Protein AF-A0A066YQE4-F1 (afdb_monomer_lite)

Sequence (78 aa):
MHRQWDTRTHLLASIVDAVQANTWTAIQLAARRAVPLPDPLPRPGDRPAAAPSRRTLDLSRHPDARPLPAKYRTAPDN

Organism: NCBI:txid1348663

Radius of gyration: 20.53 Å; chains: 1; bounding box: 45×24×56 Å

Foldseek 3Di:
DQDADDPVRVVVQVVVLVVQQVVLVVVCVVDPDDDDRDDGDDHPPPPPDDDPPPPPPPCVPPPPDDPDPPVPPDDPDD

Secondary structure (DSSP, 8-state):
---PPPHHHHHHHHHHHHHHHHHHHHHHHH-SSPPPPPPPP--TT--------------TT-TT-PPPPGGGT-PPP-

Structure (mmCIF, N/CA/C/O backbone):
data_AF-A0A066YQE4-F1
#
_entry.id   AF-A0A066YQE4-F1
#
loop_
_atom_site.group_PDB
_atom_site.id
_atom_site.type_symbol
_atom_site.label_atom_id
_atom_site.label_alt_id
_atom_site.label_comp_id
_atom_site.label_asym_id
_atom_site.label_entity_id
_atom_site.label_seq_id
_atom_site.pdbx_PDB_ins_code
_atom_site.Cartn_x
_atom_site.Cartn_y
_atom_site.Cartn_z
_atom_site.occupancy
_atom_site.B_iso_or_equiv
_atom_site.auth_seq_id
_atom_site.auth_comp_id
_atom_site.auth_asym_id
_atom_site.auth_atom_id
_atom_site.pdbx_PDB_model_num
ATOM 1 N N . MET A 1 1 ? 7.379 -16.969 -23.612 1.00 42.06 1 MET A N 1
ATOM 2 C CA . MET A 1 1 ? 7.836 -15.580 -23.379 1.00 42.06 1 MET A CA 1
ATOM 3 C C . MET A 1 1 ? 6.979 -14.980 -22.274 1.00 42.06 1 MET A C 1
ATOM 5 O O . MET A 1 1 ? 5.805 -14.720 -22.505 1.00 42.06 1 MET A O 1
ATOM 9 N N . HIS A 1 2 ? 7.501 -14.873 -21.050 1.00 47.25 2 HIS A N 1
ATOM 10 C CA . HIS A 1 2 ? 6.731 -14.338 -19.923 1.00 47.25 2 HIS A CA 1
ATOM 11 C C . HIS A 1 2 ? 6.661 -12.811 -20.038 1.00 47.25 2 HIS A C 1
ATOM 13 O O . HIS A 1 2 ? 7.680 -12.130 -19.975 1.00 47.25 2 HIS A O 1
ATOM 19 N N . ARG A 1 3 ? 5.440 -12.324 -20.296 1.00 59.47 3 ARG A N 1
ATOM 20 C CA . ARG A 1 3 ? 5.030 -10.922 -20.449 1.00 59.47 3 ARG A CA 1
ATOM 21 C C . ARG A 1 3 ? 5.498 -10.085 -19.256 1.00 59.47 3 ARG A C 1
ATOM 23 O O . ARG A 1 3 ? 4.895 -10.153 -18.188 1.00 59.47 3 ARG A O 1
ATOM 30 N N . GLN A 1 4 ? 6.553 -9.302 -19.446 1.00 73.12 4 GLN A N 1
ATOM 31 C CA . GLN A 1 4 ? 6.896 -8.226 -18.520 1.00 73.12 4 GLN A CA 1
ATOM 32 C C . GLN A 1 4 ? 5.823 -7.134 -18.610 1.00 73.12 4 GLN A C 1
ATOM 34 O O . GLN A 1 4 ? 5.234 -6.923 -19.673 1.00 73.12 4 GLN A O 1
ATOM 39 N N . TRP A 1 5 ? 5.518 -6.487 -17.486 1.00 84.38 5 TRP A N 1
ATOM 40 C CA . TRP A 1 5 ? 4.623 -5.335 -17.479 1.00 84.38 5 TRP A CA 1
ATOM 41 C C . TRP A 1 5 ? 5.330 -4.139 -18.102 1.00 84.38 5 TRP A C 1
ATOM 43 O O . TRP A 1 5 ? 6.505 -3.890 -17.849 1.00 84.38 5 TRP A O 1
ATOM 53 N N . ASP A 1 6 ? 4.584 -3.378 -18.891 1.00 85.56 6 ASP A N 1
ATOM 54 C CA . ASP A 1 6 ? 5.035 -2.070 -19.346 1.00 85.56 6 ASP A CA 1
ATOM 55 C C . ASP A 1 6 ? 5.066 -1.070 -18.170 1.00 85.56 6 ASP A C 1
ATOM 57 O O . ASP A 1 6 ? 4.308 -1.205 -17.201 1.00 85.56 6 ASP A O 1
ATOM 61 N N . THR A 1 7 ? 5.903 -0.034 -18.257 1.00 88.12 7 THR A N 1
ATOM 62 C CA . THR A 1 7 ? 6.117 0.982 -17.209 1.00 88.12 7 THR A CA 1
ATOM 63 C C . THR A 1 7 ? 4.807 1.614 -16.749 1.00 88.12 7 THR A C 1
ATOM 65 O O . THR A 1 7 ? 4.559 1.767 -15.551 1.00 88.12 7 THR A O 1
ATOM 68 N N . ARG A 1 8 ? 3.914 1.933 -17.693 1.00 90.50 8 ARG A N 1
ATOM 69 C CA . ARG A 1 8 ? 2.592 2.491 -17.382 1.00 90.50 8 ARG A CA 1
ATOM 70 C C . ARG A 1 8 ? 1.756 1.544 -16.520 1.00 90.50 8 ARG A C 1
ATOM 72 O O . ARG A 1 8 ? 1.044 1.995 -15.627 1.00 90.50 8 ARG A O 1
ATOM 79 N N . THR A 1 9 ? 1.858 0.244 -16.775 1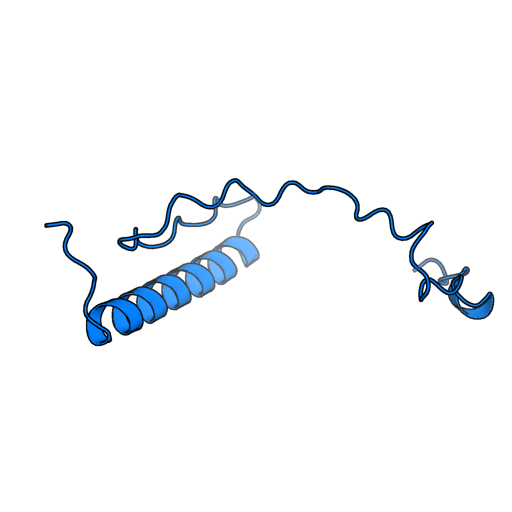.00 89.62 9 THR A N 1
ATOM 80 C CA . THR A 1 9 ? 1.129 -0.791 -16.030 1.00 89.62 9 THR A CA 1
ATOM 81 C C . THR A 1 9 ? 1.666 -0.899 -14.605 1.00 89.62 9 THR A C 1
ATOM 83 O O . THR A 1 9 ? 0.882 -0.947 -13.661 1.00 89.62 9 THR A O 1
ATOM 86 N N . HIS A 1 10 ? 2.990 -0.830 -14.430 1.00 88.38 10 HIS A N 1
ATOM 87 C CA . HIS A 1 10 ? 3.618 -0.772 -13.106 1.00 88.38 10 HIS A CA 1
ATOM 88 C C . HIS A 1 10 ? 3.188 0.450 -12.288 1.00 88.38 10 HIS A C 1
ATOM 90 O O . HIS A 1 10 ? 2.898 0.323 -11.095 1.00 88.38 10 HIS A O 1
ATOM 96 N N . LEU A 1 11 ? 3.128 1.626 -12.917 1.00 91.88 11 LEU A N 1
ATOM 97 C CA . LEU A 1 11 ? 2.678 2.849 -12.252 1.00 91.88 11 LEU A CA 1
ATOM 98 C C . LEU A 1 11 ? 1.210 2.752 -11.843 1.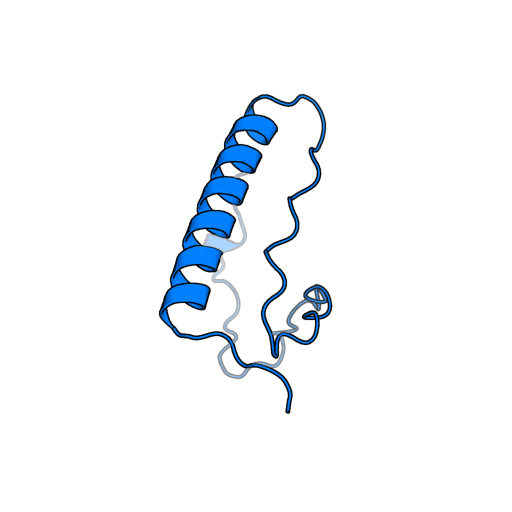00 91.88 11 LEU A C 1
ATOM 100 O O . LEU A 1 11 ? 0.875 3.051 -10.699 1.00 91.88 11 LEU A O 1
ATOM 104 N N . LEU A 1 12 ? 0.347 2.283 -12.748 1.00 93.31 12 LEU A N 1
ATOM 105 C CA . LEU A 1 12 ? -1.070 2.113 -12.450 1.00 93.31 12 LEU A CA 1
ATOM 106 C C . LEU A 1 12 ? -1.282 1.136 -11.290 1.00 93.31 12 LEU A C 1
ATOM 108 O O . LEU A 1 12 ? -2.010 1.458 -10.355 1.00 93.31 12 LEU A O 1
ATOM 112 N N . ALA A 1 13 ? -0.611 -0.016 -11.318 1.00 90.81 13 ALA A N 1
ATOM 113 C CA . ALA A 1 13 ? -0.687 -0.985 -10.232 1.00 90.81 13 ALA A CA 1
ATOM 114 C C . ALA A 1 13 ? -0.231 -0.381 -8.898 1.00 90.81 13 ALA A C 1
ATOM 116 O O . ALA A 1 13 ? -0.903 -0.551 -7.890 1.00 90.81 13 ALA A O 1
ATOM 117 N N . SER A 1 14 ? 0.846 0.412 -8.905 1.00 90.88 14 SER A N 1
ATOM 118 C CA . SER A 1 14 ? 1.346 1.071 -7.692 1.00 90.88 14 SER A CA 1
ATOM 119 C C . SER A 1 14 ? 0.357 2.093 -7.121 1.00 90.88 14 SER A C 1
ATOM 121 O O . SER A 1 14 ? 0.226 2.204 -5.905 1.00 90.88 14 SER A O 1
ATOM 123 N N . ILE A 1 15 ? -0.365 2.822 -7.978 1.00 95.25 15 ILE A N 1
ATOM 124 C CA . ILE A 1 15 ? -1.427 3.740 -7.541 1.00 95.25 15 ILE A CA 1
ATOM 125 C C . ILE A 1 15 ? -2.579 2.954 -6.909 1.00 95.25 15 ILE A C 1
ATOM 127 O O . ILE A 1 15 ? -3.078 3.341 -5.854 1.00 95.25 15 ILE A O 1
ATOM 131 N N . VAL A 1 16 ? -2.989 1.843 -7.528 1.00 93.81 16 VAL A N 1
ATOM 132 C CA . VAL A 1 16 ? -4.055 0.986 -6.993 1.00 93.81 16 VAL A CA 1
ATOM 133 C C . VAL A 1 16 ? -3.659 0.402 -5.635 1.00 93.81 16 VAL A C 1
ATOM 135 O O . VAL A 1 16 ? -4.442 0.511 -4.692 1.00 93.81 16 VAL A O 1
ATOM 138 N N . ASP A 1 17 ? -2.440 -0.131 -5.507 1.00 92.31 17 ASP A N 1
ATOM 139 C CA . ASP A 1 17 ? -1.907 -0.659 -4.245 1.00 92.31 17 ASP A CA 1
ATOM 140 C C . ASP A 1 17 ? -1.924 0.424 -3.143 1.00 92.31 17 ASP A C 1
ATOM 142 O O . ASP A 1 17 ? -2.351 0.174 -2.014 1.00 92.31 17 ASP A O 1
ATOM 146 N N . ALA A 1 18 ? -1.532 1.662 -3.472 1.00 91.44 18 ALA A N 1
ATOM 147 C CA . ALA A 1 18 ? -1.525 2.780 -2.526 1.00 91.44 18 ALA A CA 1
ATOM 148 C C . ALA A 1 18 ? -2.936 3.181 -2.060 1.00 91.44 18 ALA A C 1
ATOM 150 O O . ALA A 1 18 ? -3.151 3.444 -0.875 1.00 91.44 18 ALA A O 1
ATOM 151 N N . VAL A 1 19 ? -3.912 3.206 -2.973 1.00 95.94 19 VAL A N 1
ATOM 152 C CA . VAL A 1 19 ? -5.314 3.483 -2.623 1.00 95.94 19 VAL A CA 1
ATOM 153 C C . VAL A 1 19 ? -5.852 2.398 -1.691 1.00 95.94 19 VAL A C 1
ATOM 155 O O . VAL A 1 19 ? -6.434 2.727 -0.659 1.00 95.94 19 VAL A O 1
ATOM 158 N N . GLN A 1 20 ? -5.605 1.122 -1.999 1.00 93.25 20 GLN A N 1
ATOM 159 C CA . GLN A 1 20 ? -6.037 0.008 -1.151 1.00 93.25 20 GLN A CA 1
ATOM 160 C C . GLN A 1 20 ? -5.419 0.076 0.251 1.00 93.25 20 GLN A C 1
ATOM 162 O O . GLN A 1 20 ? -6.136 -0.092 1.238 1.00 93.25 20 GLN A O 1
ATOM 167 N N . ALA A 1 21 ? -4.122 0.383 0.358 1.00 92.12 21 ALA A N 1
ATOM 168 C CA . ALA A 1 21 ? -3.441 0.538 1.643 1.00 92.12 21 ALA A CA 1
ATOM 169 C C . ALA A 1 21 ? -4.023 1.692 2.479 1.00 92.12 21 ALA A C 1
ATOM 171 O O . ALA A 1 21 ? -4.252 1.540 3.683 1.00 92.12 21 ALA A O 1
ATOM 172 N N . ASN A 1 22 ? -4.330 2.829 1.846 1.00 94.75 22 ASN A N 1
ATOM 173 C CA . ASN A 1 22 ? -4.968 3.962 2.519 1.00 94.75 22 ASN A CA 1
ATOM 174 C C . ASN A 1 22 ? -6.379 3.615 3.003 1.00 94.75 22 ASN A C 1
ATOM 176 O O . ASN A 1 22 ? -6.734 3.913 4.145 1.00 94.75 22 ASN A O 1
ATOM 180 N N . THR A 1 23 ? -7.177 2.948 2.166 1.00 93.62 23 THR A N 1
ATOM 181 C CA . THR A 1 23 ? -8.520 2.496 2.542 1.00 93.62 23 THR A CA 1
ATOM 182 C C . THR A 1 23 ? -8.467 1.501 3.695 1.00 93.62 23 THR A C 1
ATOM 184 O O . THR A 1 23 ? -9.197 1.667 4.671 1.00 93.62 23 THR A O 1
ATOM 187 N N . TRP A 1 24 ? -7.574 0.509 3.632 1.00 95.25 24 TRP A N 1
ATOM 188 C CA . TRP A 1 24 ? -7.368 -0.429 4.732 1.00 95.25 24 TRP A CA 1
ATOM 189 C C . TRP A 1 24 ? -6.987 0.297 6.024 1.00 95.25 24 TRP A C 1
ATOM 191 O O . TRP A 1 24 ? -7.573 0.016 7.065 1.00 95.25 24 TRP A O 1
ATOM 201 N N . THR A 1 25 ? -6.084 1.278 5.958 1.00 94.31 25 THR A N 1
ATOM 202 C CA . THR A 1 25 ? -5.665 2.064 7.129 1.00 94.31 25 THR A CA 1
ATOM 203 C C . THR A 1 25 ? -6.852 2.799 7.756 1.00 94.31 25 THR A C 1
ATOM 205 O O . THR A 1 25 ? -7.054 2.726 8.967 1.00 94.31 25 THR A O 1
ATOM 208 N N . ALA A 1 26 ? -7.686 3.451 6.941 1.00 95.81 26 ALA A N 1
ATOM 209 C CA . ALA A 1 26 ? -8.884 4.136 7.421 1.00 95.81 26 ALA A CA 1
ATOM 210 C C . ALA A 1 26 ? -9.884 3.167 8.079 1.00 95.81 26 ALA A C 1
ATOM 212 O O . ALA A 1 26 ? -10.412 3.454 9.155 1.00 95.81 26 ALA A O 1
ATOM 213 N N . ILE A 1 27 ? -10.110 1.998 7.471 1.00 94.44 27 ILE A N 1
ATOM 214 C CA . ILE A 1 27 ? -10.993 0.964 8.025 1.00 94.44 27 ILE A CA 1
ATOM 215 C C . ILE A 1 27 ? -10.415 0.410 9.332 1.00 94.44 27 ILE A C 1
ATOM 217 O O . ILE A 1 27 ? -11.146 0.261 10.308 1.00 94.44 27 ILE A O 1
ATOM 221 N N . GLN A 1 28 ? -9.111 0.132 9.381 1.00 93.69 28 GLN A N 1
ATOM 222 C CA . GLN A 1 28 ? -8.451 -0.429 10.555 1.00 93.69 28 GLN A CA 1
ATOM 223 C C . GLN A 1 28 ? -8.509 0.525 11.753 1.00 93.69 28 GLN A C 1
ATOM 225 O O . GLN A 1 28 ? -8.696 0.055 12.874 1.00 93.69 28 GLN A O 1
ATOM 230 N N . LEU A 1 29 ? -8.411 1.840 11.526 1.00 94.62 29 LEU A N 1
ATOM 231 C CA . LEU A 1 29 ? -8.576 2.857 12.572 1.00 94.62 29 LEU A CA 1
ATOM 232 C C . LEU A 1 29 ? -9.991 2.863 13.171 1.00 94.6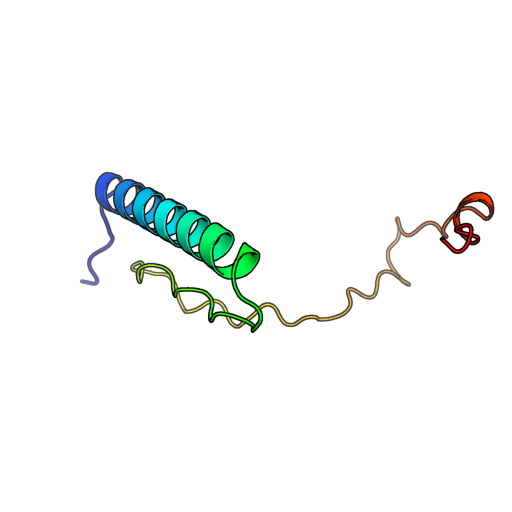2 29 LEU A C 1
ATOM 234 O O . LEU A 1 29 ? -10.152 3.105 14.364 1.00 94.62 29 LEU A O 1
ATOM 238 N N . ALA A 1 30 ? -11.015 2.586 12.361 1.00 94.31 30 ALA A N 1
ATOM 239 C CA . ALA A 1 30 ? -12.403 2.518 12.817 1.00 94.31 30 ALA A CA 1
ATOM 240 C C . ALA A 1 30 ? -12.789 1.138 13.389 1.00 94.31 30 ALA A C 1
ATOM 242 O O . ALA A 1 30 ? -13.792 1.004 14.097 1.00 94.31 30 ALA A O 1
ATOM 243 N N . ALA A 1 31 ? -12.021 0.094 13.076 1.00 89.31 31 ALA A N 1
ATOM 244 C CA . ALA A 1 31 ? -12.343 -1.275 13.440 1.00 89.31 31 ALA A CA 1
ATOM 245 C C . ALA A 1 31 ? -11.920 -1.609 14.878 1.00 89.31 31 ALA A C 1
ATOM 247 O O . ALA A 1 31 ? -10.793 -1.381 15.303 1.00 89.31 31 ALA A O 1
ATOM 248 N N . ARG A 1 32 ? -12.817 -2.269 15.621 1.00 90.44 32 ARG A N 1
ATOM 249 C CA . ARG A 1 32 ? -12.528 -2.822 16.962 1.00 90.44 32 ARG A CA 1
ATOM 250 C C . ARG A 1 32 ? -11.748 -4.142 16.929 1.00 90.44 32 ARG A C 1
ATOM 252 O O . ARG A 1 32 ? -11.428 -4.697 17.976 1.00 90.44 32 ARG A O 1
ATOM 259 N N . ARG A 1 33 ? -11.521 -4.695 15.738 1.00 90.19 33 ARG A N 1
ATOM 260 C CA . ARG A 1 33 ? -10.794 -5.947 15.501 1.00 90.19 33 ARG A CA 1
ATOM 261 C C . ARG A 1 33 ? -9.801 -5.740 14.365 1.00 90.19 33 ARG A C 1
ATOM 263 O O . ARG A 1 33 ? -9.985 -4.851 13.535 1.00 90.19 33 ARG A O 1
ATOM 270 N N . ALA A 1 34 ? -8.758 -6.565 14.340 1.00 89.75 34 ALA A N 1
ATOM 271 C CA . ALA A 1 34 ? -7.784 -6.553 13.259 1.00 89.75 34 ALA A CA 1
ATOM 272 C C . ALA A 1 34 ? -8.468 -6.901 11.928 1.00 89.75 34 ALA A C 1
ATOM 274 O O . ALA A 1 34 ? -9.187 -7.898 11.831 1.00 89.75 34 ALA A O 1
ATOM 275 N N . VAL A 1 35 ? -8.247 -6.056 10.929 1.00 91.00 35 VAL A N 1
ATOM 276 C CA . VAL A 1 35 ? -8.733 -6.204 9.560 1.00 91.00 35 VAL A CA 1
ATOM 277 C C . VAL A 1 35 ? -7.568 -6.736 8.729 1.00 91.00 35 VAL A C 1
ATOM 279 O O . VAL A 1 35 ? -6.467 -6.188 8.819 1.00 91.00 35 VAL A O 1
ATOM 282 N N . PRO A 1 36 ? -7.761 -7.796 7.929 1.00 90.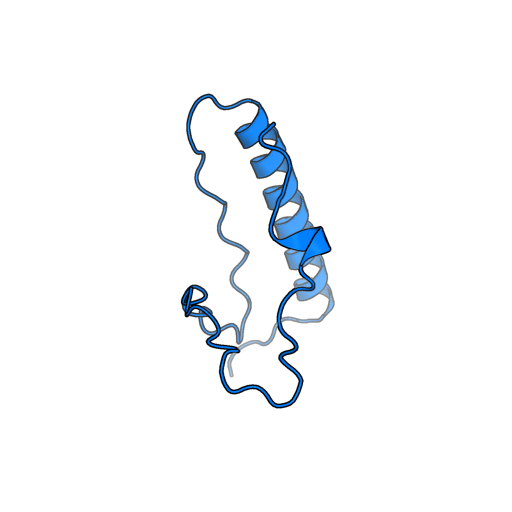19 36 PRO A N 1
ATOM 283 C CA . PRO A 1 36 ? -6.687 -8.340 7.108 1.00 90.19 36 PRO A CA 1
ATOM 284 C C . PRO A 1 36 ? -6.179 -7.289 6.114 1.00 90.19 36 PRO A C 1
ATOM 286 O O . PRO A 1 36 ? -6.972 -6.559 5.518 1.00 90.19 36 PRO A O 1
ATOM 289 N N . LEU A 1 37 ? -4.855 -7.207 5.966 1.00 88.00 37 LEU A N 1
ATOM 290 C CA . LEU A 1 37 ? -4.209 -6.331 4.991 1.00 88.00 37 LEU A CA 1
ATOM 291 C C . LEU A 1 37 ? -4.517 -6.845 3.573 1.00 88.00 37 LEU A C 1
ATOM 293 O O . LEU A 1 37 ? -4.417 -8.055 3.359 1.00 88.00 37 LEU A O 1
ATOM 297 N N . PRO A 1 38 ? -4.899 -5.976 2.620 1.00 86.88 38 PRO A N 1
ATOM 298 C CA . PRO A 1 38 ? -5.117 -6.397 1.244 1.00 86.88 38 PRO A CA 1
ATOM 299 C C . PRO A 1 38 ? -3.799 -6.831 0.595 1.00 86.88 38 PRO A C 1
ATOM 301 O O . PRO A 1 38 ? -2.756 -6.205 0.801 1.00 86.88 38 PRO A O 1
ATOM 304 N N . ASP A 1 39 ? -3.867 -7.891 -0.208 1.00 86.69 39 ASP A N 1
ATOM 305 C CA . ASP A 1 39 ? -2.736 -8.339 -1.012 1.00 86.69 39 ASP A CA 1
ATOM 306 C C . ASP A 1 39 ? -2.505 -7.375 -2.188 1.00 86.69 39 ASP A C 1
ATOM 308 O O . ASP A 1 39 ? -3.467 -6.978 -2.855 1.00 86.69 39 ASP A O 1
ATOM 312 N N . PRO A 1 40 ? -1.245 -7.007 -2.478 1.00 84.88 40 PRO A N 1
ATOM 313 C CA . PRO A 1 40 ? -0.927 -6.151 -3.611 1.00 84.88 40 PRO A CA 1
ATOM 314 C C . PRO A 1 40 ? -1.184 -6.867 -4.941 1.00 84.88 40 PRO A C 1
ATOM 316 O O . PRO A 1 40 ? -1.190 -8.100 -5.029 1.00 84.88 40 PRO A O 1
ATOM 319 N N . LEU A 1 41 ? -1.339 -6.086 -6.010 1.00 84.56 41 LEU A N 1
ATOM 320 C CA . LEU A 1 41 ? -1.526 -6.640 -7.347 1.00 84.56 41 LEU A CA 1
ATOM 321 C C . LEU A 1 41 ? -0.321 -7.505 -7.769 1.00 84.56 41 LEU A C 1
ATOM 323 O O . LEU A 1 41 ? 0.826 -7.068 -7.640 1.00 84.56 41 LEU A O 1
ATOM 327 N N . PRO A 1 42 ? -0.550 -8.710 -8.331 1.00 80.50 42 PRO A N 1
ATOM 328 C CA . PRO A 1 42 ? 0.528 -9.622 -8.694 1.00 80.50 42 PRO A CA 1
ATOM 329 C C . PRO A 1 4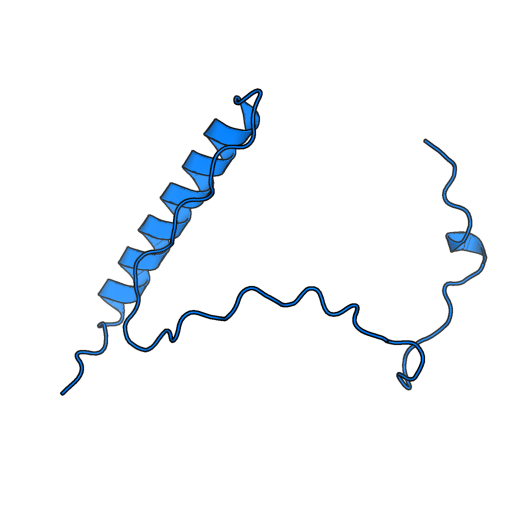2 ? 1.344 -9.054 -9.860 1.00 80.50 42 PRO A C 1
ATOM 331 O O . PRO A 1 42 ? 0.843 -8.940 -10.981 1.00 80.50 42 PRO A O 1
ATOM 334 N N . ARG A 1 43 ? 2.613 -8.716 -9.608 1.00 81.88 43 ARG A N 1
ATOM 335 C CA . ARG A 1 43 ? 3.524 -8.163 -10.621 1.00 81.88 43 ARG A CA 1
ATOM 336 C C . ARG A 1 43 ? 4.332 -9.285 -11.286 1.00 81.88 43 ARG A C 1
ATOM 338 O O . ARG A 1 43 ? 4.766 -10.222 -10.614 1.00 81.88 43 ARG A O 1
ATOM 345 N N . PRO A 1 44 ? 4.568 -9.235 -12.606 1.00 75.69 44 PRO A N 1
ATOM 346 C CA . PRO A 1 44 ? 5.389 -10.227 -13.285 1.00 75.69 44 PRO A CA 1
ATOM 347 C C . PRO A 1 44 ? 6.846 -10.094 -12.842 1.00 75.69 44 PRO A C 1
ATOM 349 O O . PRO A 1 44 ? 7.422 -9.013 -12.890 1.00 75.69 44 PRO A O 1
ATOM 352 N N . GLY A 1 45 ? 7.449 -11.212 -12.443 1.00 68.81 45 GLY A N 1
ATOM 353 C CA . GLY A 1 45 ? 8.829 -11.248 -11.951 1.00 68.81 45 GLY A CA 1
ATOM 354 C C . GLY A 1 45 ? 8.957 -11.133 -10.432 1.00 68.81 45 GLY A C 1
ATOM 355 O O . GLY A 1 45 ? 9.990 -11.540 -9.900 1.00 68.81 45 GLY A O 1
ATOM 356 N N . ASP A 1 46 ? 7.902 -10.711 -9.728 1.00 63.72 46 ASP A N 1
ATOM 357 C CA . ASP A 1 46 ? 7.861 -10.789 -8.271 1.00 63.72 46 ASP A CA 1
ATOM 358 C C . ASP A 1 46 ? 7.638 -12.251 -7.873 1.00 63.72 46 ASP A C 1
ATOM 360 O O . ASP A 1 46 ? 6.520 -12.761 -7.787 1.00 63.72 46 ASP A O 1
ATOM 364 N N . ARG A 1 47 ? 8.741 -12.971 -7.641 1.00 56.28 47 ARG A N 1
ATOM 365 C CA . ARG A 1 47 ? 8.694 -14.152 -6.776 1.00 56.28 47 ARG A CA 1
ATOM 366 C C . ARG A 1 47 ? 8.147 -13.650 -5.434 1.00 56.28 47 ARG A C 1
ATOM 368 O O . ARG A 1 47 ? 8.712 -12.676 -4.935 1.00 56.28 47 ARG A O 1
ATOM 375 N N . PRO A 1 48 ? 7.095 -14.260 -4.853 1.00 56.09 48 PRO A N 1
ATOM 376 C CA . PRO A 1 48 ? 6.540 -13.799 -3.586 1.00 56.09 48 PRO A CA 1
ATOM 377 C C . PRO A 1 48 ? 7.686 -13.672 -2.589 1.00 56.09 48 PRO A C 1
ATOM 379 O O . PRO A 1 48 ? 8.366 -14.659 -2.290 1.00 56.09 48 PRO A O 1
ATOM 382 N N . ALA A 1 49 ? 7.967 -12.438 -2.165 1.00 53.66 49 ALA A N 1
ATOM 383 C CA . ALA A 1 49 ? 8.971 -12.190 -1.153 1.00 53.66 49 ALA A CA 1
ATOM 384 C C . ALA A 1 49 ? 8.494 -12.946 0.083 1.00 53.66 49 ALA A C 1
ATOM 386 O O . ALA A 1 49 ? 7.440 -12.634 0.639 1.00 53.66 49 ALA A O 1
ATOM 387 N N . ALA A 1 50 ? 9.223 -14.001 0.452 1.00 51.91 50 ALA A N 1
ATOM 388 C CA . ALA A 1 50 ? 8.980 -14.706 1.696 1.00 51.91 50 ALA A CA 1
ATOM 389 C C . ALA A 1 50 ? 8.869 -13.646 2.796 1.00 51.91 50 ALA A C 1
ATOM 391 O O . ALA A 1 50 ? 9.733 -12.765 2.865 1.00 51.91 50 ALA A O 1
ATOM 392 N N . ALA A 1 51 ? 7.780 -13.699 3.574 1.00 53.69 51 ALA A N 1
ATOM 393 C CA . ALA A 1 51 ? 7.502 -12.762 4.657 1.00 53.69 51 ALA A CA 1
ATOM 394 C C . ALA A 1 51 ? 8.811 -12.420 5.379 1.00 53.69 51 ALA A C 1
ATOM 396 O O . ALA A 1 51 ? 9.571 -13.356 5.660 1.00 53.69 51 ALA A O 1
ATOM 397 N N . PRO A 1 52 ? 9.119 -11.132 5.632 1.00 49.84 52 PRO A N 1
ATOM 398 C CA . PRO A 1 52 ? 10.394 -10.752 6.213 1.00 49.84 52 PRO A CA 1
ATOM 399 C C . PRO A 1 52 ? 10.543 -11.541 7.503 1.00 49.84 52 PRO A C 1
ATOM 401 O O . PRO A 1 52 ? 9.819 -11.311 8.474 1.00 49.84 52 PRO A O 1
ATOM 404 N N . SER A 1 53 ? 11.434 -12.539 7.497 1.00 53.91 53 SER A N 1
ATOM 405 C CA . SER A 1 53 ? 11.730 -13.271 8.711 1.00 53.91 53 SER A CA 1
ATOM 406 C C . SER A 1 53 ? 12.203 -12.198 9.670 1.00 53.91 53 SER A C 1
ATOM 408 O O . SER A 1 53 ? 13.188 -11.516 9.374 1.00 53.91 53 SER A O 1
ATOM 410 N N . ARG A 1 54 ? 11.479 -12.014 10.772 1.00 54.03 54 ARG A N 1
ATOM 411 C CA . ARG A 1 54 ? 11.839 -11.163 11.906 1.00 54.03 54 ARG A CA 1
ATOM 412 C C . ARG A 1 54 ? 13.086 -11.760 12.574 1.00 54.03 54 ARG A C 1
ATOM 414 O O . ARG A 1 54 ? 13.072 -12.146 13.733 1.00 54.03 54 ARG A O 1
ATOM 421 N N . ARG A 1 55 ? 14.158 -11.959 11.807 1.00 60.25 55 ARG A N 1
ATOM 422 C CA . ARG A 1 55 ? 15.466 -12.319 12.316 1.00 60.25 55 ARG A CA 1
ATOM 423 C C . ARG A 1 55 ? 15.927 -11.071 13.028 1.00 60.25 55 ARG A C 1
ATOM 425 O O . ARG A 1 55 ? 16.215 -10.066 12.384 1.00 60.25 55 ARG A O 1
ATOM 432 N N . THR A 1 56 ? 15.898 -11.128 14.353 1.00 61.72 56 THR A N 1
ATOM 433 C CA . THR A 1 56 ? 16.579 -10.168 15.208 1.00 61.72 56 THR A CA 1
ATOM 434 C C . THR A 1 56 ? 17.975 -9.988 14.633 1.00 61.72 56 THR A C 1
ATOM 436 O O . THR A 1 56 ? 18.754 -10.940 14.585 1.00 61.72 56 THR A O 1
ATOM 439 N N . LEU A 1 57 ? 18.237 -8.806 14.083 1.00 68.12 57 LEU A N 1
ATOM 440 C CA . LEU A 1 57 ? 19.535 -8.474 13.528 1.00 68.12 57 LEU A CA 1
ATOM 441 C C . LEU A 1 57 ? 20.501 -8.429 14.715 1.00 68.12 57 LEU A C 1
ATOM 443 O O . LEU A 1 57 ? 20.450 -7.495 15.514 1.00 68.12 57 LEU A O 1
ATOM 447 N N . ASP A 1 58 ? 21.305 -9.480 14.888 1.00 70.94 58 ASP A N 1
ATOM 448 C CA . ASP A 1 58 ? 22.292 -9.544 15.963 1.00 70.94 58 ASP A CA 1
ATOM 449 C C . ASP A 1 58 ? 23.461 -8.613 15.628 1.00 70.94 58 ASP A C 1
ATOM 451 O O . ASP A 1 58 ? 24.412 -8.970 14.932 1.00 70.94 58 ASP A O 1
ATOM 455 N N . LEU A 1 59 ? 23.348 -7.378 16.107 1.00 72.12 59 LEU A N 1
ATOM 456 C CA . LEU A 1 59 ? 24.347 -6.330 15.932 1.00 72.12 59 LEU A CA 1
ATOM 457 C C . LEU A 1 59 ? 25.469 -6.407 16.979 1.00 72.12 59 LEU A C 1
ATOM 459 O O . LEU A 1 59 ? 26.359 -5.562 16.964 1.00 72.12 59 LEU A O 1
ATOM 463 N N . SER A 1 60 ? 25.480 -7.416 17.860 1.00 71.38 60 SER A N 1
ATOM 464 C CA . SER A 1 60 ? 26.432 -7.505 18.982 1.00 71.38 60 SER A CA 1
ATOM 465 C C . SER A 1 60 ? 27.894 -7.630 18.541 1.00 71.38 60 SER A C 1
ATOM 467 O O . SER A 1 60 ? 28.800 -7.355 19.322 1.00 71.38 60 SER A O 1
ATOM 469 N N . ARG A 1 61 ? 28.136 -8.057 17.295 1.00 73.69 61 ARG A N 1
ATOM 470 C CA . ARG A 1 61 ? 29.476 -8.227 16.705 1.00 73.69 61 ARG A CA 1
ATOM 471 C C . ARG A 1 61 ? 29.800 -7.199 15.614 1.00 73.69 61 ARG A C 1
ATOM 473 O O . ARG A 1 61 ? 30.818 -7.341 14.943 1.00 73.69 61 ARG A O 1
ATOM 480 N N . HIS A 1 62 ? 28.934 -6.210 15.386 1.00 74.62 62 HIS A N 1
ATOM 481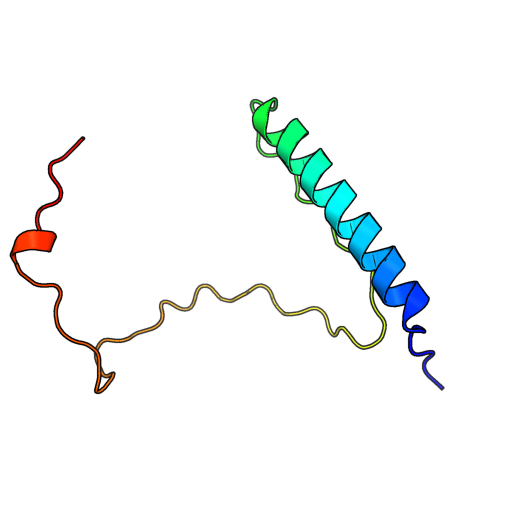 C CA . HIS A 1 62 ? 29.128 -5.241 14.308 1.00 74.62 62 HIS A CA 1
ATOM 482 C C . HIS A 1 62 ? 30.223 -4.225 14.691 1.00 74.62 62 HIS A C 1
ATOM 484 O O . HIS A 1 62 ? 30.171 -3.691 15.799 1.00 74.62 62 HIS A O 1
ATOM 490 N N . PRO A 1 63 ? 31.191 -3.911 13.805 1.00 76.81 63 PRO A N 1
ATOM 491 C CA . PRO A 1 63 ? 32.304 -3.003 14.117 1.00 76.81 63 PRO A CA 1
ATOM 492 C C . PRO A 1 63 ? 31.840 -1.602 14.546 1.00 76.81 63 PRO A C 1
ATOM 494 O O . PRO A 1 63 ? 32.471 -0.970 15.389 1.00 76.81 63 PRO A O 1
ATOM 497 N N . ASP A 1 64 ? 30.695 -1.155 14.025 1.00 77.69 64 ASP A N 1
ATOM 498 C CA . ASP A 1 64 ? 30.098 0.144 14.366 1.00 77.69 64 ASP A CA 1
ATOM 499 C C . ASP A 1 64 ? 29.052 0.091 15.493 1.00 77.69 64 ASP A C 1
ATOM 501 O O . ASP A 1 64 ? 28.459 1.117 15.834 1.00 77.69 64 ASP A O 1
ATOM 505 N N . ALA A 1 65 ? 28.790 -1.080 16.085 1.00 72.00 65 ALA A N 1
ATOM 506 C CA . ALA A 1 65 ? 27.850 -1.177 17.198 1.00 72.00 65 ALA A CA 1
ATOM 507 C C . ALA A 1 65 ? 28.467 -0.563 18.461 1.00 72.00 65 ALA A C 1
ATOM 509 O O . ALA A 1 65 ? 29.206 -1.203 19.206 1.00 72.00 65 ALA A O 1
ATOM 510 N N . ARG A 1 66 ? 28.148 0.708 18.721 1.00 71.94 66 ARG A N 1
ATOM 511 C CA . ARG A 1 66 ? 28.467 1.362 19.994 1.00 71.94 66 ARG A CA 1
ATOM 512 C C . ARG A 1 66 ? 27.366 1.070 21.015 1.00 71.94 66 ARG A C 1
ATOM 514 O O . ARG A 1 66 ? 26.187 1.145 20.665 1.00 71.94 66 ARG A O 1
ATOM 521 N N . PRO A 1 67 ? 27.714 0.768 22.279 1.00 73.12 67 PRO A N 1
ATOM 522 C CA . PRO A 1 67 ? 26.714 0.591 23.321 1.00 73.12 67 PRO A CA 1
ATOM 523 C C . PRO A 1 67 ? 25.901 1.878 23.487 1.00 73.12 67 PRO A C 1
ATOM 525 O O . PRO A 1 67 ? 26.449 2.982 23.427 1.00 73.12 67 PRO A O 1
ATOM 528 N N . LEU A 1 68 ? 24.595 1.728 23.720 1.00 69.69 68 LEU A N 1
ATOM 529 C CA . LEU A 1 68 ? 23.705 2.845 24.033 1.00 69.69 68 LEU A CA 1
ATOM 530 C C . LEU A 1 68 ? 24.284 3.648 25.218 1.00 69.69 68 LEU A C 1
ATOM 532 O O . LEU A 1 68 ? 24.513 3.066 26.285 1.00 69.69 68 LEU A O 1
ATOM 536 N N . PRO A 1 69 ? 24.535 4.963 25.060 1.00 76.44 69 PRO A N 1
ATOM 537 C CA . PRO A 1 69 ? 25.003 5.815 26.149 1.00 76.44 69 PRO A CA 1
ATOM 538 C C . PRO A 1 69 ? 24.070 5.749 27.366 1.00 76.44 69 PRO A C 1
ATOM 540 O O . PRO A 1 69 ? 22.852 5.724 27.206 1.00 76.44 69 PRO A O 1
ATOM 543 N N . ALA A 1 70 ? 24.627 5.777 28.583 1.00 74.50 70 ALA A N 1
ATOM 544 C CA . ALA A 1 70 ? 23.881 5.562 29.833 1.00 74.50 70 ALA A CA 1
ATOM 545 C C . ALA A 1 70 ? 22.653 6.478 30.004 1.00 74.50 70 ALA A C 1
ATOM 547 O O . ALA A 1 70 ? 21.627 6.037 30.509 1.00 74.50 70 ALA A O 1
ATOM 548 N N . LYS A 1 71 ? 22.724 7.712 29.490 1.00 76.12 71 LYS A N 1
ATOM 549 C CA . LYS A 1 71 ? 21.614 8.681 29.469 1.00 76.12 71 LYS A CA 1
ATOM 550 C C . LYS A 1 71 ? 20.366 8.227 28.694 1.00 76.12 71 LYS A C 1
ATOM 552 O O . LYS A 1 71 ? 19.324 8.847 28.834 1.00 76.12 71 LYS A O 1
ATOM 557 N N . TYR A 1 72 ? 20.475 7.176 27.881 1.00 70.62 72 TYR A N 1
ATOM 558 C CA . TYR A 1 72 ? 19.375 6.596 27.106 1.00 70.62 72 TYR A CA 1
ATOM 559 C C . TYR A 1 72 ? 18.965 5.196 27.590 1.00 70.62 72 TYR A C 1
ATOM 561 O O . TYR A 1 72 ? 18.084 4.589 26.991 1.00 70.62 72 TYR A O 1
ATOM 569 N N . ARG A 1 73 ? 19.603 4.647 28.639 1.00 66.75 73 ARG A N 1
ATOM 570 C CA . ARG A 1 73 ? 19.219 3.336 29.205 1.00 66.75 73 ARG A CA 1
ATOM 571 C C . ARG A 1 73 ? 17.967 3.408 30.070 1.00 66.75 73 ARG A C 1
ATOM 573 O O . ARG A 1 73 ? 17.264 2.415 30.191 1.00 66.75 73 ARG A O 1
ATOM 580 N N . THR A 1 74 ? 17.708 4.563 30.663 1.00 67.12 74 THR A N 1
ATOM 581 C CA . THR A 1 74 ? 16.514 4.844 31.455 1.00 67.12 74 THR A CA 1
ATOM 582 C C . THR A 1 74 ? 15.592 5.717 30.620 1.00 67.12 74 THR A C 1
ATOM 584 O O . THR A 1 74 ? 15.764 6.935 30.576 1.00 67.12 74 THR A O 1
ATOM 587 N N . ALA A 1 75 ? 14.637 5.104 29.924 1.00 60.53 75 ALA A N 1
ATOM 588 C CA . ALA A 1 75 ? 13.426 5.838 29.587 1.00 60.53 75 ALA A CA 1
ATOM 589 C C . ALA A 1 75 ? 12.673 6.082 30.909 1.00 60.53 75 ALA A C 1
ATOM 591 O O . ALA A 1 75 ? 12.603 5.152 31.713 1.00 60.53 75 ALA A O 1
ATOM 592 N N . PRO A 1 76 ? 12.169 7.294 31.196 1.00 56.72 76 PRO A N 1
ATOM 593 C CA . PRO A 1 76 ? 11.161 7.433 32.235 1.00 56.72 76 PRO A CA 1
ATOM 594 C C . PRO A 1 76 ? 9.948 6.594 31.821 1.00 56.72 76 PRO A C 1
ATOM 596 O O . PRO A 1 76 ? 9.480 6.711 30.685 1.00 56.72 76 PRO A O 1
ATOM 599 N N . ASP A 1 77 ? 9.496 5.722 32.721 1.00 58.53 77 ASP A N 1
ATOM 600 C CA . ASP A 1 77 ? 8.237 4.998 32.568 1.00 58.53 77 ASP A CA 1
ATOM 601 C C . ASP A 1 77 ? 7.119 6.035 32.385 1.00 58.53 77 ASP A C 1
ATOM 603 O O . ASP A 1 77 ? 6.978 6.945 33.206 1.00 58.53 77 ASP A O 1
ATOM 607 N N . ASN A 1 78 ? 6.382 5.934 31.280 1.00 51.28 78 ASN A N 1
ATOM 608 C CA . ASN A 1 78 ? 5.227 6.774 30.970 1.00 51.28 78 ASN A CA 1
ATOM 609 C C . ASN A 1 78 ? 3.974 5.902 30.981 1.00 51.28 78 ASN A C 1
ATOM 611 O O . ASN A 1 78 ? 4.023 4.833 30.326 1.00 51.28 78 ASN A O 1
#

pLDDT: mean 77.5, std 15.01, range [42.06, 95.94]